Protein AF-A0A662GNW9-F1 (afdb_monomer)

Solvent-accessible surface area (backbone atoms only — not comparable to full-atom values): 4812 Å² total; per-residue (Å²): 119,46,53,42,69,88,67,77,39,60,60,74,48,46,17,55,59,34,32,60,46,34,76,72,78,46,92,36,64,46,30,38,51,58,80,76,54,88,44,60,67,54,45,35,47,32,52,49,36,22,44,77,34,57,25,80,42,76,42,83,44,59,85,76,57,89,46,77,65,54,58,57,40,52,55,51,34,55,57,65,62,73,75,115

Foldseek 3Di:
DDDQVVVVHQLLCLLVVLLVVVVVVDAAAREDECLPQPDLVSLLVSQVSNVVSRHPYYHYDDVPRPDPVSVVSVVVSVVVVVPD

Secondary structure (DSSP, 8-state):
-B-TGGGT--TTHHHHHHHHHHTTT---EEEEEGGG--SHHHHHHHHHHHHHTT-SEEEEE-SS-SSTHHHHHHHHHHHHHTT-

Nearest PDB structures (foldseek):
  3q2d-assembly2_B  TM=6.081E-01  e=1.549E-01  Escherichia coli
  8for-assembly5_E  TM=6.040E-01  e=2.130E-01  Escherichia coli
  3nq2-assembly1_A  TM=6.006E-01  e=2.578E-01  Escherichia coli
  6z9h-assembly2_B  TM=6.087E-01  e=3.121E-01  Escherichia coli
  1p1x-assembly2_B  TM=6.081E-01  e=4.575E-01  Escherichia coli K-12

pLDDT: mean 94.1, std 7.79, range [44.5, 98.0]

Structure (mmCIF, N/CA/C/O backbone):
data_AF-A0A662GNW9-F1
#
_entry.id   AF-A0A662GNW9-F1
#
loop_
_a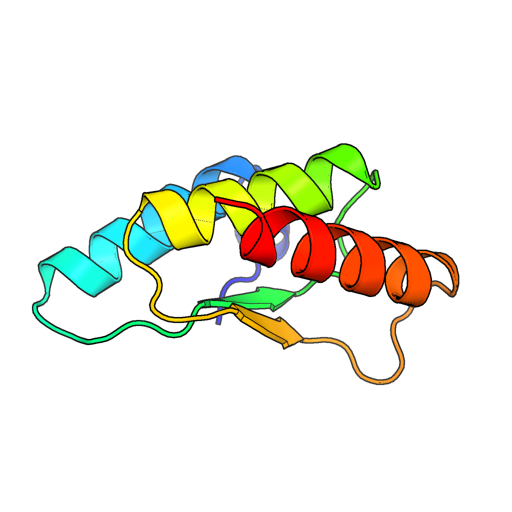tom_site.group_PDB
_atom_site.id
_atom_site.type_symbol
_atom_site.label_atom_id
_atom_site.label_alt_id
_atom_site.label_comp_id
_atom_site.label_asym_id
_atom_site.label_entity_id
_atom_site.label_seq_id
_atom_site.pdbx_PDB_ins_code
_atom_site.Cartn_x
_atom_site.Cartn_y
_atom_site.Cartn_z
_atom_site.occupancy
_atom_site.B_iso_or_equiv
_atom_site.auth_seq_id
_atom_site.auth_comp_id
_atom_site.auth_asym_id
_atom_site.auth_atom_id
_atom_site.pdbx_PDB_model_num
ATOM 1 N N . MET A 1 1 ? -7.670 -7.255 0.321 1.00 91.50 1 MET A N 1
ATOM 2 C CA . MET A 1 1 ? -6.681 -7.397 -0.768 1.00 91.50 1 MET A CA 1
ATOM 3 C C . MET A 1 1 ? -6.945 -6.325 -1.805 1.00 91.50 1 MET A C 1
ATOM 5 O O . MET A 1 1 ? -8.104 -6.109 -2.136 1.00 91.50 1 MET A O 1
ATOM 9 N N . ILE A 1 2 ? -5.906 -5.644 -2.274 1.00 95.56 2 ILE A N 1
ATOM 10 C CA . ILE A 1 2 ? -5.981 -4.482 -3.154 1.00 95.56 2 ILE A CA 1
ATOM 11 C C . ILE A 1 2 ? -5.166 -4.794 -4.411 1.00 95.56 2 ILE A C 1
ATOM 13 O O . ILE A 1 2 ? -3.959 -5.033 -4.345 1.00 95.56 2 ILE A O 1
ATOM 17 N N . TYR A 1 3 ? -5.858 -4.799 -5.550 1.00 94.38 3 TYR A N 1
ATOM 18 C CA . TYR A 1 3 ? -5.329 -5.123 -6.874 1.00 94.38 3 TYR A CA 1
ATOM 19 C C . TYR A 1 3 ? -5.560 -3.932 -7.811 1.00 94.38 3 TYR A C 1
ATOM 21 O O . TYR A 1 3 ? -6.387 -4.008 -8.714 1.00 94.38 3 TYR A O 1
ATOM 29 N N . HIS A 1 4 ? -4.908 -2.796 -7.536 1.00 94.75 4 HIS A N 1
ATOM 30 C CA . HIS A 1 4 ? -5.251 -1.514 -8.172 1.00 94.75 4 HIS A CA 1
ATOM 31 C C . HIS A 1 4 ? -5.314 -1.610 -9.710 1.00 94.75 4 HIS A C 1
ATOM 33 O O . HIS A 1 4 ? -6.296 -1.166 -10.299 1.00 94.75 4 HIS A O 1
ATOM 39 N N . GLU A 1 5 ? -4.352 -2.294 -10.340 1.00 95.12 5 GLU A N 1
ATOM 40 C CA . GLU A 1 5 ? -4.290 -2.437 -11.799 1.00 95.12 5 GLU A CA 1
ATOM 41 C C . GLU A 1 5 ? -5.459 -3.264 -12.363 1.00 95.12 5 GLU A C 1
ATOM 43 O O . GLU A 1 5 ? -6.065 -2.872 -13.357 1.00 95.12 5 GLU A O 1
ATOM 48 N N . TYR A 1 6 ? -5.860 -4.356 -11.693 1.00 95.38 6 TYR A N 1
ATOM 49 C CA . TYR A 1 6 ? -7.034 -5.151 -12.096 1.00 95.38 6 TYR A CA 1
ATOM 50 C C . TYR A 1 6 ? -8.350 -4.382 -11.972 1.00 95.38 6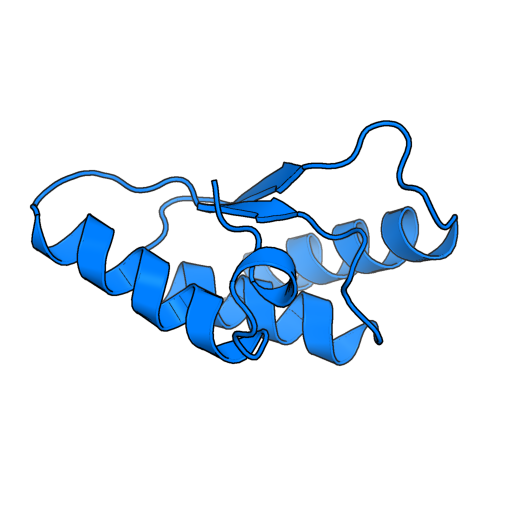 TYR A C 1
ATOM 52 O O . TYR A 1 6 ? -9.327 -4.725 -12.634 1.00 95.38 6 TYR A O 1
ATOM 60 N N . TYR A 1 7 ? -8.376 -3.332 -11.154 1.00 95.44 7 TYR A N 1
ATOM 61 C CA . TYR A 1 7 ? -9.520 -2.436 -11.023 1.00 95.44 7 TYR A CA 1
ATOM 62 C C . TYR A 1 7 ? -9.389 -1.163 -11.866 1.00 95.44 7 TYR A C 1
ATOM 64 O O . TYR A 1 7 ? -10.211 -0.259 -11.711 1.00 95.44 7 TYR A O 1
ATOM 72 N N . ALA A 1 8 ? -8.375 -1.071 -12.736 1.00 96.31 8 ALA A N 1
ATOM 73 C CA . ALA A 1 8 ? -8.060 0.125 -13.518 1.00 96.31 8 ALA A CA 1
ATOM 74 C C . ALA A 1 8 ? -7.948 1.393 -12.646 1.00 96.31 8 ALA A C 1
ATOM 76 O O . ALA A 1 8 ? -8.405 2.479 -13.011 1.00 96.31 8 ALA A O 1
ATOM 77 N N . ARG A 1 9 ? -7.363 1.246 -11.451 1.00 97.69 9 ARG A N 1
ATOM 78 C CA . ARG A 1 9 ? -7.135 2.329 -10.493 1.00 97.69 9 ARG A CA 1
ATOM 79 C C . ARG A 1 9 ? -5.644 2.666 -10.401 1.00 97.69 9 ARG A C 1
ATOM 81 O O . ARG A 1 9 ? -4.814 1.756 -10.441 1.00 97.69 9 ARG A O 1
ATOM 88 N N . PRO A 1 10 ? -5.293 3.955 -10.229 1.00 96.62 10 PRO A N 1
ATOM 89 C CA . PRO A 1 10 ? -3.916 4.337 -9.938 1.00 96.62 10 PRO A CA 1
ATOM 90 C C . PRO A 1 10 ? -3.487 3.778 -8.576 1.00 96.62 10 PRO A C 1
ATOM 92 O O . PRO A 1 10 ? -4.324 3.545 -7.705 1.00 96.62 10 PRO A O 1
ATOM 95 N N . SER A 1 11 ? -2.187 3.620 -8.353 1.00 96.31 11 SER A N 1
ATOM 96 C CA . SER A 1 11 ? -1.634 3.167 -7.068 1.00 96.31 11 SER A CA 1
ATOM 97 C C . SER A 1 11 ? -2.039 4.049 -5.879 1.00 96.31 11 SER A C 1
ATOM 99 O O . SER A 1 11 ? -2.319 3.526 -4.803 1.00 96.31 11 SER A O 1
ATOM 101 N N . SER A 1 12 ? -2.218 5.359 -6.078 1.00 95.25 12 SER A N 1
ATOM 102 C CA . SER A 1 12 ? -2.736 6.283 -5.050 1.00 95.25 12 SER A CA 1
ATOM 103 C C . SER A 1 12 ? -4.139 5.927 -4.530 1.00 95.25 12 SER A C 1
ATOM 105 O O . SER A 1 12 ? -4.516 6.309 -3.422 1.00 95.25 12 SER A O 1
ATOM 107 N N . TRP A 1 13 ? -4.923 5.145 -5.281 1.00 97.81 13 TRP A N 1
ATOM 108 C CA . TRP A 1 13 ? -6.221 4.640 -4.820 1.00 97.81 13 TRP A CA 1
ATOM 109 C C . TRP A 1 13 ? -6.098 3.652 -3.647 1.00 97.81 13 TRP A C 1
ATOM 111 O O . TRP A 1 13 ? -7.063 3.460 -2.909 1.00 97.81 13 TRP A O 1
ATOM 121 N N . ILE A 1 14 ? -4.922 3.053 -3.422 1.00 97.75 14 ILE A N 1
ATOM 122 C CA . ILE A 1 14 ? -4.676 2.137 -2.297 1.00 97.75 14 ILE A CA 1
ATOM 123 C C . ILE A 1 14 ? -5.026 2.805 -0.959 1.00 97.75 14 ILE A C 1
ATOM 125 O O . ILE A 1 14 ? -5.721 2.198 -0.143 1.00 97.75 14 ILE A O 1
ATOM 129 N N . GLY A 1 15 ? -4.615 4.063 -0.755 1.00 97.38 15 GLY A N 1
ATOM 130 C CA . GLY A 1 15 ? -4.946 4.821 0.456 1.00 97.38 15 GLY A CA 1
ATOM 131 C C . GLY A 1 15 ? -6.455 5.020 0.632 1.00 97.38 15 GLY A C 1
ATOM 132 O O . GLY A 1 15 ? -6.988 4.795 1.718 1.00 97.38 15 GLY A O 1
ATOM 133 N N . GLN A 1 16 ? -7.171 5.350 -0.449 1.00 97.50 16 GLN A N 1
ATOM 134 C CA . GLN A 1 16 ? -8.631 5.481 -0.424 1.00 97.50 16 GLN A CA 1
ATOM 135 C C . GLN A 1 16 ? -9.310 4.157 -0.044 1.00 97.50 16 GLN A C 1
ATOM 137 O O . GLN A 1 16 ? -10.169 4.141 0.838 1.00 97.50 16 GLN A O 1
ATOM 142 N N . ALA A 1 17 ? -8.901 3.046 -0.661 1.00 96.50 17 ALA A N 1
ATOM 143 C CA . ALA A 1 17 ? -9.457 1.726 -0.375 1.00 96.50 17 ALA A CA 1
ATOM 144 C C . ALA A 1 17 ? -9.244 1.314 1.094 1.00 96.50 17 ALA A C 1
ATOM 146 O O . ALA A 1 17 ? -10.133 0.729 1.716 1.00 96.50 17 ALA A O 1
ATOM 147 N N . VAL A 1 18 ? -8.086 1.653 1.674 1.00 97.81 18 VAL A N 1
ATOM 148 C CA . VAL A 1 18 ? -7.832 1.463 3.110 1.00 97.81 18 VAL A CA 1
ATOM 149 C C . VAL A 1 18 ? -8.777 2.317 3.945 1.00 97.81 18 VAL A C 1
ATOM 151 O O . VAL A 1 18 ? -9.436 1.784 4.839 1.00 97.81 18 VAL A O 1
ATOM 154 N N . ARG A 1 19 ? -8.880 3.618 3.646 1.00 97.38 19 ARG A N 1
ATOM 155 C CA . ARG A 1 19 ? -9.718 4.556 4.403 1.00 97.38 19 ARG A CA 1
ATOM 156 C C . ARG A 1 19 ? -11.178 4.118 4.437 1.00 97.38 19 ARG A C 1
ATOM 158 O O . ARG A 1 19 ? -11.805 4.165 5.491 1.00 97.38 19 ARG A O 1
ATOM 165 N N . GLU A 1 20 ? -11.712 3.659 3.308 1.00 95.81 20 GLU A N 1
ATOM 166 C CA . GLU A 1 20 ? -13.075 3.122 3.216 1.00 95.81 20 GLU A CA 1
ATOM 167 C C . GLU A 1 20 ? -13.282 1.912 4.137 1.00 95.81 20 GLU A C 1
ATOM 169 O O . GLU A 1 20 ? -14.332 1.790 4.770 1.00 95.81 20 GLU A O 1
ATOM 174 N N . GLY A 1 21 ? -12.277 1.040 4.260 1.00 94.56 21 GLY A N 1
ATOM 175 C CA . GLY A 1 21 ? -12.288 -0.067 5.215 1.00 94.56 21 GLY A CA 1
ATOM 176 C C . GLY A 1 21 ? -12.237 0.412 6.667 1.00 94.56 21 GLY A C 1
ATOM 177 O O . GLY A 1 21 ? -13.058 -0.005 7.479 1.00 94.56 21 GLY A O 1
ATOM 178 N N . VAL A 1 22 ? -11.325 1.332 6.989 1.00 96.38 22 VAL A N 1
ATOM 179 C CA . VAL A 1 22 ? -11.164 1.890 8.344 1.00 96.38 22 VAL A CA 1
ATOM 180 C C . VAL A 1 22 ? -12.441 2.591 8.822 1.00 96.38 22 VAL A C 1
ATOM 182 O O . VAL A 1 22 ? -12.858 2.394 9.961 1.00 96.38 22 VAL A O 1
ATOM 185 N N . LEU A 1 23 ? -13.124 3.341 7.948 1.00 96.38 23 LEU A N 1
ATOM 186 C CA . LEU A 1 23 ? -14.386 4.030 8.262 1.00 96.38 23 LEU A CA 1
ATOM 187 C C . LEU A 1 23 ? -15.547 3.081 8.599 1.00 96.38 23 LEU A C 1
ATOM 189 O O . LEU A 1 23 ? -16.546 3.520 9.165 1.00 96.38 23 LEU A O 1
ATOM 193 N N . ARG A 1 24 ? -15.419 1.780 8.312 1.00 94.88 24 ARG A N 1
ATOM 194 C CA . ARG A 1 24 ? -16.367 0.749 8.771 1.00 94.88 24 ARG A CA 1
ATOM 195 C C . ARG A 1 24 ? -16.095 0.270 10.202 1.00 94.88 24 ARG A C 1
ATOM 197 O O . ARG A 1 24 ? -16.754 -0.658 10.660 1.00 94.88 24 ARG A O 1
ATOM 204 N N . GLY A 1 25 ? -15.127 0.868 10.897 1.00 93.81 25 GLY A N 1
ATOM 205 C CA . GLY A 1 25 ? -14.773 0.531 12.276 1.00 93.81 25 GLY A CA 1
ATOM 206 C C . GLY A 1 25 ? -13.944 -0.746 12.415 1.00 93.81 25 GLY A C 1
ATOM 207 O O . GLY A 1 25 ? -13.862 -1.302 13.507 1.00 93.81 25 GLY A O 1
ATOM 208 N N . VAL A 1 26 ? -13.332 -1.233 11.328 1.00 92.38 26 VAL A N 1
ATOM 209 C CA . VAL A 1 26 ? -12.490 -2.438 11.347 1.00 92.38 26 VAL A CA 1
ATOM 210 C C . VAL A 1 26 ? -11.007 -2.085 11.283 1.00 92.38 26 VAL A C 1
ATOM 212 O O . VAL A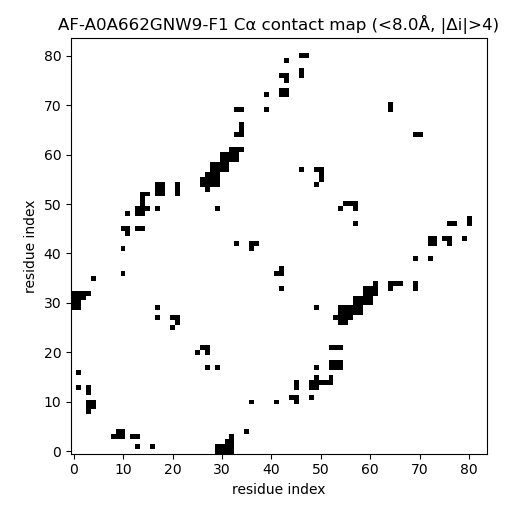 1 26 ? -10.596 -1.145 10.605 1.00 92.38 26 VAL A O 1
ATOM 215 N N . LYS A 1 27 ? -10.178 -2.881 11.962 1.00 94.81 27 LYS A N 1
ATOM 216 C CA . LYS A 1 27 ? -8.720 -2.790 11.852 1.00 94.81 27 LYS A CA 1
ATOM 217 C C . LYS A 1 27 ? -8.277 -3.387 10.514 1.00 94.81 27 LYS A C 1
ATOM 219 O O . LYS A 1 27 ? -8.438 -4.585 10.287 1.00 94.81 27 LYS A O 1
ATOM 224 N N . VAL A 1 28 ? -7.725 -2.559 9.631 1.00 96.50 28 VAL A N 1
ATOM 225 C CA . VAL A 1 28 ? -7.334 -2.969 8.273 1.00 96.50 28 VAL A CA 1
ATOM 226 C C . VAL A 1 28 ? -5.839 -3.276 8.210 1.00 96.50 28 VAL A C 1
ATOM 228 O O . VAL A 1 28 ? -5.015 -2.405 8.464 1.00 96.50 28 VAL A O 1
ATOM 231 N N . CYS A 1 29 ? -5.479 -4.492 7.797 1.00 96.75 29 CYS A N 1
ATOM 232 C CA . CYS A 1 29 ? -4.150 -4.789 7.257 1.00 96.75 29 CYS A CA 1
ATOM 233 C C . CYS A 1 29 ? -4.226 -4.730 5.724 1.00 96.75 29 CYS A C 1
ATOM 235 O O . CYS A 1 29 ? -4.998 -5.470 5.105 1.00 96.75 29 CYS A O 1
ATOM 237 N N . ALA A 1 30 ? -3.470 -3.824 5.103 1.00 97.50 30 ALA A N 1
ATOM 238 C CA . ALA A 1 30 ? -3.535 -3.584 3.668 1.00 97.50 30 ALA A CA 1
ATOM 239 C C . ALA A 1 30 ? -2.781 -4.682 2.906 1.00 97.50 30 ALA A C 1
ATOM 241 O O . ALA A 1 30 ? -1.557 -4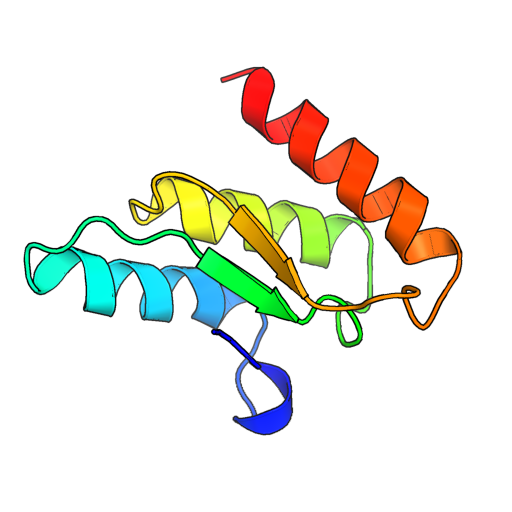.666 2.810 1.00 97.50 30 ALA A O 1
ATOM 242 N N . GLY A 1 31 ? -3.513 -5.653 2.358 1.00 97.06 31 GLY A N 1
ATOM 243 C CA . GLY A 1 31 ? -2.955 -6.627 1.419 1.00 97.06 31 GLY A CA 1
ATOM 244 C C . GLY A 1 31 ? -2.773 -6.008 0.035 1.00 97.06 31 GLY A C 1
ATOM 245 O O . GLY A 1 31 ? -3.788 -5.738 -0.602 1.00 97.06 31 GLY A O 1
ATOM 246 N N . ILE A 1 32 ? -1.542 -5.796 -0.434 1.00 96.94 32 ILE A N 1
ATOM 247 C CA . ILE A 1 32 ? -1.227 -5.085 -1.689 1.00 96.94 32 ILE A CA 1
ATOM 248 C C . ILE A 1 32 ? -0.531 -6.033 -2.672 1.00 96.94 32 ILE A C 1
ATOM 250 O O . ILE A 1 32 ? 0.503 -6.618 -2.346 1.00 96.94 32 ILE A O 1
ATOM 254 N N . LEU A 1 33 ? -1.065 -6.158 -3.892 1.00 96.19 33 LEU A N 1
ATOM 255 C CA . LEU A 1 33 ? -0.372 -6.837 -4.991 1.00 96.19 33 LEU A CA 1
ATOM 256 C C . LEU A 1 33 ? 0.719 -5.933 -5.574 1.00 96.19 33 LEU A C 1
ATOM 258 O O . LEU A 1 33 ? 0.426 -4.974 -6.280 1.00 96.19 33 LEU A O 1
ATOM 262 N N . VAL A 1 34 ? 1.981 -6.264 -5.298 1.00 95.94 34 VAL A N 1
ATOM 263 C CA . VAL A 1 34 ? 3.142 -5.447 -5.705 1.00 95.94 34 VAL A CA 1
ATOM 264 C C . VAL A 1 34 ? 3.611 -5.705 -7.137 1.00 95.94 34 VAL A C 1
ATOM 266 O O . VAL A 1 34 ? 4.411 -4.941 -7.669 1.00 95.94 34 VAL A O 1
ATOM 269 N N . GLY A 1 35 ? 3.104 -6.759 -7.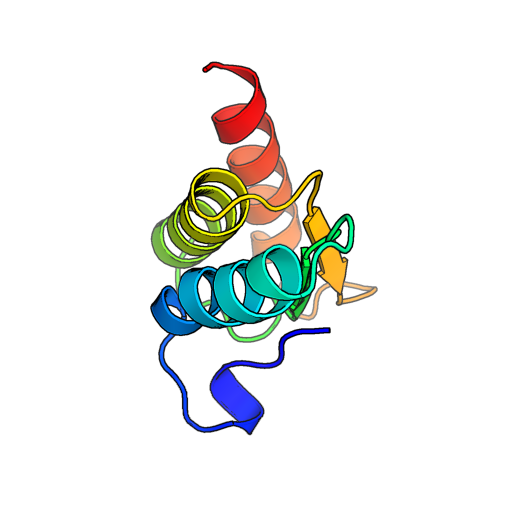784 1.00 95.19 35 GLY A N 1
ATOM 270 C CA . GLY A 1 35 ? 3.527 -7.164 -9.129 1.00 95.19 35 GLY A CA 1
ATOM 271 C C . GLY A 1 35 ? 3.351 -6.084 -10.202 1.00 95.19 35 GLY A C 1
ATOM 272 O O . GLY A 1 35 ? 4.103 -6.082 -11.172 1.00 95.19 35 GLY A O 1
ATOM 273 N N . PHE A 1 36 ? 2.421 -5.146 -9.996 1.00 93.75 36 PHE A N 1
ATOM 274 C CA . PHE A 1 36 ? 2.100 -4.068 -10.936 1.00 93.75 36 PHE A CA 1
ATOM 275 C C . PHE A 1 36 ? 2.771 -2.721 -10.628 1.00 93.75 36 PHE A C 1
ATOM 277 O O . PHE A 1 36 ? 2.632 -1.793 -11.419 1.00 93.75 36 PHE A O 1
ATOM 284 N N . MET A 1 37 ? 3.522 -2.604 -9.527 1.00 95.69 37 MET A N 1
ATOM 285 C CA . MET A 1 37 ? 4.221 -1.360 -9.174 1.00 95.69 37 MET A CA 1
ATOM 286 C C . MET A 1 37 ? 5.313 -1.054 -10.196 1.00 95.69 37 MET A C 1
ATOM 288 O O . MET A 1 37 ? 6.166 -1.893 -10.446 1.00 95.69 37 MET A O 1
ATOM 292 N N . ARG A 1 38 ? 5.344 0.132 -10.787 1.00 95.62 38 ARG A N 1
ATOM 293 C CA . ARG A 1 38 ? 6.230 0.445 -11.919 1.00 95.62 38 ARG A CA 1
ATOM 294 C C . ARG A 1 38 ? 7.567 1.032 -11.482 1.00 95.62 38 ARG A C 1
ATOM 296 O O . ARG A 1 38 ? 8.539 0.912 -12.221 1.00 95.62 38 ARG A O 1
ATOM 303 N N . SER A 1 39 ? 7.638 1.615 -10.287 1.00 97.50 39 SER A N 1
ATOM 304 C CA . SER A 1 39 ? 8.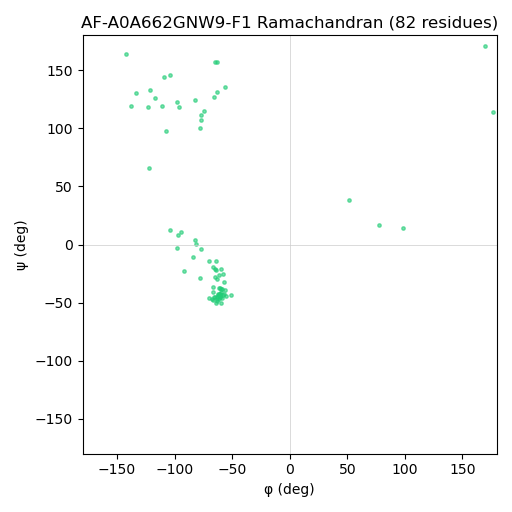882 2.127 -9.705 1.00 97.50 39 SER A CA 1
ATOM 305 C C . SER A 1 39 ? 8.971 1.892 -8.195 1.00 97.50 39 SER A C 1
ATOM 307 O O . SER A 1 39 ? 7.964 1.623 -7.530 1.00 97.50 39 SER A O 1
ATOM 309 N N . GLU A 1 40 ? 10.183 2.018 -7.650 1.00 97.62 40 GLU A N 1
ATOM 310 C CA . GLU A 1 40 ? 10.435 1.969 -6.207 1.00 97.62 40 GLU A CA 1
ATOM 311 C C . GLU A 1 40 ? 9.627 3.049 -5.470 1.00 97.62 40 GLU A C 1
ATOM 313 O O . GLU A 1 40 ? 8.982 2.772 -4.458 1.00 97.62 40 GLU A O 1
ATOM 318 N N . GLU A 1 41 ? 9.591 4.269 -6.013 1.00 97.75 41 GLU A N 1
ATOM 319 C CA . GLU A 1 41 ? 8.873 5.402 -5.427 1.00 97.75 41 GLU A CA 1
ATOM 320 C C . GLU A 1 41 ? 7.359 5.190 -5.450 1.00 97.75 41 GLU A C 1
ATOM 322 O O . GLU A 1 41 ? 6.669 5.607 -4.522 1.00 97.75 41 GLU A O 1
ATOM 327 N N . GLU A 1 42 ? 6.818 4.560 -6.496 1.00 97.56 42 GLU A N 1
ATOM 328 C CA . GLU A 1 42 ? 5.399 4.202 -6.548 1.00 97.56 42 GLU A CA 1
ATOM 329 C C . GLU A 1 42 ? 5.031 3.208 -5.443 1.00 97.56 42 GLU A C 1
ATOM 331 O O . GLU A 1 42 ? 4.037 3.406 -4.739 1.00 97.56 42 GLU A O 1
ATOM 336 N N . LEU A 1 43 ? 5.852 2.175 -5.252 1.00 97.25 43 LEU A N 1
ATOM 337 C CA . LEU A 1 43 ? 5.652 1.181 -4.202 1.00 97.25 43 LEU A CA 1
ATOM 338 C C . LEU A 1 43 ? 5.743 1.829 -2.815 1.00 97.25 43 LEU A C 1
ATOM 340 O O . LEU A 1 43 ? 4.845 1.647 -1.990 1.00 97.25 43 LEU A O 1
ATOM 344 N N . ALA A 1 44 ? 6.788 2.624 -2.576 1.00 97.75 44 ALA A N 1
ATOM 345 C CA . ALA A 1 44 ? 6.995 3.317 -1.309 1.00 97.75 44 ALA A CA 1
ATOM 346 C C . ALA A 1 44 ? 5.843 4.282 -0.987 1.00 97.75 44 ALA A C 1
ATOM 348 O O . ALA A 1 44 ? 5.310 4.249 0.124 1.00 97.75 44 ALA A O 1
ATOM 349 N N . ARG A 1 45 ? 5.395 5.083 -1.966 1.00 97.62 45 ARG A N 1
ATOM 350 C CA . ARG A 1 45 ? 4.229 5.966 -1.803 1.00 97.62 45 ARG A CA 1
ATOM 351 C C . ARG A 1 45 ? 2.953 5.184 -1.525 1.00 97.62 45 ARG A C 1
ATOM 353 O O . ARG A 1 45 ? 2.233 5.542 -0.609 1.00 97.62 45 ARG A O 1
ATOM 360 N N . SER A 1 46 ? 2.709 4.081 -2.230 1.00 97.69 46 SER A N 1
ATOM 361 C CA . SER A 1 46 ? 1.531 3.230 -2.000 1.00 97.69 46 SER A CA 1
ATOM 362 C C . SER A 1 46 ? 1.468 2.684 -0.573 1.00 97.69 46 SER A C 1
ATOM 364 O O . SER A 1 46 ? 0.396 2.582 0.025 1.00 97.69 46 SER A O 1
ATOM 366 N N . PHE A 1 47 ? 2.626 2.318 -0.022 1.00 97.81 47 PHE A N 1
ATOM 367 C CA .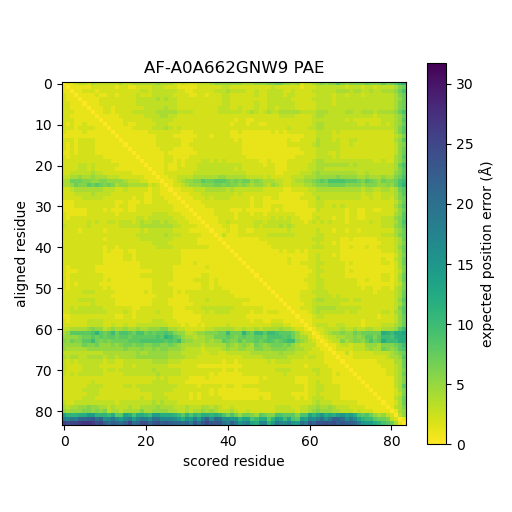 PHE A 1 47 ? 2.743 1.827 1.346 1.00 97.81 47 PHE A CA 1
ATOM 368 C C . PHE A 1 47 ? 2.501 2.956 2.354 1.00 97.81 47 PHE A C 1
ATOM 370 O O . PHE A 1 47 ? 1.717 2.790 3.291 1.00 97.81 47 PHE A O 1
ATOM 377 N N . ALA A 1 48 ? 3.119 4.117 2.131 1.00 97.56 48 ALA A N 1
ATOM 378 C CA . ALA A 1 48 ? 2.906 5.306 2.949 1.00 97.56 48 ALA A CA 1
ATOM 379 C C . ALA A 1 48 ? 1.440 5.772 2.919 1.00 97.56 48 ALA A C 1
ATOM 381 O O . ALA A 1 48 ? 0.873 6.061 3.972 1.00 97.56 48 ALA A O 1
ATOM 382 N N . ASP A 1 49 ? 0.800 5.772 1.749 1.00 97.69 49 ASP A N 1
ATOM 383 C CA . ASP A 1 49 ? -0.612 6.111 1.571 1.00 97.69 49 ASP A CA 1
ATOM 384 C C . ASP A 1 49 ? -1.514 5.147 2.344 1.00 97.69 49 ASP A C 1
ATOM 386 O O . ASP A 1 49 ? -2.443 5.588 3.022 1.00 97.69 49 ASP A O 1
ATOM 390 N N . ALA A 1 50 ? -1.238 3.840 2.300 1.00 98.00 50 ALA A N 1
ATOM 391 C CA . ALA A 1 50 ? -1.989 2.853 3.073 1.00 98.00 50 ALA A CA 1
ATOM 392 C C . ALA A 1 50 ? -1.909 3.134 4.584 1.00 98.00 50 ALA A C 1
ATOM 394 O O . ALA A 1 50 ? -2.939 3.208 5.255 1.00 98.00 50 ALA A O 1
ATOM 395 N N . VAL A 1 51 ? -0.701 3.325 5.122 1.00 97.44 51 VAL A N 1
ATOM 396 C CA . VAL A 1 51 ? -0.493 3.587 6.558 1.00 97.44 51 VAL A CA 1
ATOM 397 C C . VAL A 1 51 ? -1.106 4.926 6.972 1.00 97.44 51 VAL A C 1
ATOM 399 O O . VAL A 1 51 ? -1.846 4.982 7.952 1.00 97.44 51 VAL A O 1
ATOM 402 N N . SER A 1 52 ? -0.897 5.982 6.182 1.00 97.12 52 SER A N 1
ATOM 403 C CA . SER A 1 52 ? -1.426 7.329 6.456 1.00 97.12 52 SER A CA 1
ATOM 404 C C . SER A 1 52 ? -2.957 7.386 6.424 1.00 97.12 52 SER A C 1
ATOM 406 O O . SER A 1 52 ? -3.560 8.269 7.028 1.00 97.12 52 SER A O 1
ATOM 408 N N . ASN A 1 53 ? -3.602 6.428 5.749 1.00 97.75 53 ASN A N 1
ATOM 409 C CA . ASN A 1 53 ? -5.057 6.268 5.722 1.00 97.75 53 ASN A CA 1
ATOM 410 C C . ASN A 1 53 ? -5.593 5.270 6.768 1.00 97.75 53 ASN A C 1
ATOM 412 O O . ASN A 1 53 ? -6.775 4.922 6.739 1.00 97.75 53 ASN A O 1
ATOM 416 N N . GLY A 1 54 ? -4.755 4.838 7.714 1.00 97.19 54 GLY A N 1
ATOM 417 C CA . GLY A 1 54 ? -5.169 4.068 8.887 1.00 97.19 54 GLY A CA 1
ATOM 418 C C . GLY A 1 54 ? -4.978 2.556 8.779 1.00 97.19 54 GLY A C 1
ATOM 419 O O . GLY A 1 54 ? -5.526 1.819 9.603 1.00 97.19 54 GLY A O 1
ATOM 420 N N . ALA A 1 55 ? -4.210 2.060 7.803 1.00 97.56 55 ALA A N 1
ATOM 421 C CA . ALA A 1 55 ? -3.813 0.656 7.814 1.00 97.56 55 ALA A CA 1
ATOM 422 C C . ALA A 1 55 ? -2.941 0.373 9.045 1.00 97.56 55 ALA A C 1
ATOM 424 O O . ALA A 1 55 ? -1.944 1.045 9.289 1.00 97.56 55 ALA A O 1
ATOM 425 N N . SER A 1 56 ? -3.260 -0.686 9.786 1.00 96.44 56 SER A N 1
ATOM 426 C CA . SER A 1 56 ? -2.446 -1.143 10.917 1.00 96.44 56 SER A CA 1
ATOM 427 C C . SER A 1 56 ? -1.182 -1.901 10.501 1.00 96.44 56 SER A C 1
ATOM 429 O O . SER A 1 56 ? -0.434 -2.365 11.355 1.00 96.44 56 SER A O 1
ATOM 431 N N . GLY A 1 57 ? -1.003 -2.127 9.202 1.00 96.25 57 GLY A N 1
ATOM 432 C CA . GLY A 1 57 ? 0.104 -2.880 8.634 1.00 96.25 57 GLY A CA 1
ATOM 433 C C . GLY A 1 57 ? -0.117 -3.162 7.154 1.00 96.25 57 GLY A C 1
ATOM 434 O O . GLY A 1 57 ? -1.203 -2.926 6.615 1.00 96.25 57 GLY A O 1
ATOM 435 N N . ILE A 1 58 ? 0.923 -3.684 6.513 1.00 97.00 58 ILE A N 1
ATOM 436 C CA . ILE A 1 58 ? 0.923 -4.037 5.095 1.00 97.00 58 ILE A CA 1
ATOM 437 C C . ILE A 1 58 ? 1.246 -5.518 4.952 1.00 97.00 58 ILE A C 1
ATOM 439 O O . ILE A 1 58 ? 2.201 -6.020 5.543 1.00 97.00 58 ILE A O 1
ATOM 443 N N . CYS A 1 59 ? 0.455 -6.208 4.137 1.00 95.81 59 CYS A N 1
ATOM 444 C CA . CYS A 1 59 ? 0.707 -7.573 3.706 1.00 95.81 59 CYS A CA 1
ATOM 445 C C . CYS A 1 59 ? 1.058 -7.553 2.215 1.00 95.81 59 CYS A C 1
ATOM 447 O O . CYS A 1 59 ? 0.268 -7.112 1.380 1.00 95.81 59 CYS A O 1
ATOM 449 N N . VAL A 1 60 ? 2.260 -8.009 1.874 1.00 95.12 60 VAL A N 1
ATOM 450 C CA . VAL A 1 60 ? 2.722 -8.043 0.484 1.00 95.12 60 VAL A CA 1
ATOM 451 C C . VAL A 1 60 ? 2.187 -9.289 -0.199 1.00 95.12 60 VAL A C 1
ATOM 453 O O . VAL A 1 60 ? 2.416 -10.406 0.258 1.00 95.12 60 VAL A O 1
ATOM 456 N N . PHE A 1 61 ? 1.494 -9.094 -1.316 1.00 91.31 61 PHE A N 1
ATOM 457 C CA . PHE A 1 61 ? 0.950 -10.178 -2.117 1.00 91.31 61 PHE A CA 1
ATOM 458 C C . PHE A 1 61 ? 1.746 -10.333 -3.412 1.00 91.31 61 PHE A C 1
ATOM 460 O O . PHE A 1 61 ? 1.537 -9.585 -4.362 1.00 91.31 61 PHE A O 1
ATOM 467 N N . ALA A 1 62 ? 2.686 -11.280 -3.406 1.00 82.81 62 ALA A N 1
ATOM 468 C CA . ALA A 1 62 ? 3.321 -11.928 -4.558 1.00 82.81 62 ALA A CA 1
ATOM 469 C C . ALA A 1 62 ? 4.404 -12.886 -4.022 1.00 82.81 62 ALA A C 1
ATOM 471 O O . ALA A 1 62 ? 5.375 -12.418 -3.428 1.00 82.81 62 ALA A O 1
ATOM 472 N N . TYR A 1 63 ? 4.253 -14.205 -4.204 1.00 79.06 63 TYR A N 1
ATOM 473 C CA . TYR A 1 63 ? 5.295 -15.175 -3.839 1.00 79.06 63 TYR A CA 1
ATOM 474 C C . TYR A 1 63 ? 5.468 -16.272 -4.909 1.00 79.06 63 TYR A C 1
ATOM 476 O O . TYR A 1 63 ? 4.515 -17.017 -5.149 1.00 79.06 63 TYR A O 1
ATOM 484 N N . PRO A 1 64 ? 6.666 -16.396 -5.518 1.00 84.12 64 PRO A N 1
ATOM 485 C CA . PRO A 1 64 ? 7.759 -15.418 -5.458 1.00 84.12 64 PRO A CA 1
ATOM 486 C C . PRO A 1 64 ? 7.343 -14.079 -6.108 1.00 84.12 64 PRO A C 1
ATOM 488 O O . PRO A 1 64 ? 6.425 -14.059 -6.933 1.00 84.12 64 PRO A O 1
ATOM 491 N N . PRO A 1 65 ? 7.980 -12.943 -5.763 1.00 88.44 65 PRO A N 1
ATOM 492 C CA . PRO A 1 65 ? 7.786 -11.708 -6.515 1.00 88.44 65 PRO A CA 1
ATOM 493 C C . PRO A 1 65 ? 8.118 -11.923 -8.001 1.00 88.44 65 PRO A C 1
ATOM 495 O O . PRO A 1 65 ? 9.143 -12.530 -8.306 1.00 88.44 65 PRO A O 1
ATOM 498 N N . PRO A 1 66 ? 7.287 -11.428 -8.938 1.00 91.19 66 PRO A N 1
ATOM 499 C CA . PRO A 1 66 ? 7.458 -11.694 -10.370 1.00 91.19 66 PRO A CA 1
ATOM 500 C C . PRO A 1 66 ? 8.679 -10.993 -10.977 1.00 91.19 66 PRO A C 1
ATOM 502 O O . PRO A 1 66 ? 9.069 -11.303 -12.099 1.00 91.19 66 PRO A O 1
ATOM 505 N N . ARG A 1 67 ? 9.260 -10.029 -10.254 1.00 94.12 67 ARG A N 1
ATOM 506 C CA . ARG A 1 67 ? 10.439 -9.266 -10.661 1.00 94.12 67 ARG A CA 1
ATOM 507 C C . ARG A 1 67 ? 11.432 -9.190 -9.493 1.00 94.12 67 ARG A C 1
ATOM 509 O O . ARG A 1 67 ? 10.988 -8.856 -8.390 1.00 94.12 67 ARG A O 1
ATOM 516 N N . PRO A 1 68 ? 12.728 -9.498 -9.686 1.00 93.88 68 PRO A N 1
ATOM 517 C CA . PRO A 1 68 ? 13.715 -9.518 -8.602 1.00 93.88 68 PRO A CA 1
ATOM 518 C C . PRO A 1 68 ? 13.818 -8.200 -7.827 1.00 93.88 68 PRO A C 1
ATOM 520 O O . PRO A 1 68 ? 13.907 -8.214 -6.599 1.00 93.88 68 PRO A O 1
ATOM 523 N N . GLU A 1 69 ? 13.730 -7.063 -8.518 1.00 96.06 69 GLU A N 1
ATOM 524 C CA . GLU A 1 69 ? 13.816 -5.729 -7.918 1.00 96.06 69 GLU A CA 1
ATOM 525 C C . GLU A 1 69 ? 12.699 -5.451 -6.900 1.00 96.06 69 GLU A C 1
ATOM 527 O O . GLU A 1 69 ? 12.905 -4.708 -5.942 1.00 96.06 69 GLU A O 1
ATOM 532 N N . LEU A 1 70 ? 11.541 -6.116 -7.023 1.00 96.31 70 LEU A N 1
ATOM 533 C CA . LEU A 1 70 ? 10.441 -5.973 -6.065 1.00 96.31 70 LEU A CA 1
ATOM 534 C C . LEU A 1 70 ? 10.826 -6.441 -4.660 1.00 96.31 70 LEU A C 1
ATOM 536 O O . LEU A 1 70 ? 10.295 -5.910 -3.687 1.00 96.31 70 LEU A O 1
ATOM 540 N N . VAL A 1 71 ? 11.743 -7.40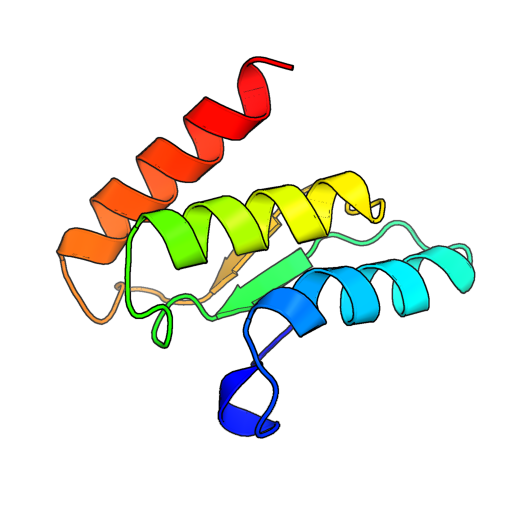5 -4.532 1.00 95.06 71 VAL A N 1
ATOM 541 C CA . VAL A 1 71 ? 12.240 -7.859 -3.223 1.00 95.06 71 VAL A CA 1
ATOM 542 C C . VAL A 1 71 ? 12.954 -6.711 -2.509 1.00 95.06 71 VAL A C 1
ATOM 544 O O . VAL A 1 71 ? 12.686 -6.433 -1.337 1.00 95.06 71 VAL A O 1
ATOM 547 N N . GLU A 1 72 ? 13.835 -6.012 -3.226 1.00 96.00 72 GLU A N 1
ATOM 548 C CA . GLU A 1 72 ? 14.587 -4.879 -2.693 1.00 96.00 72 GLU A CA 1
ATOM 549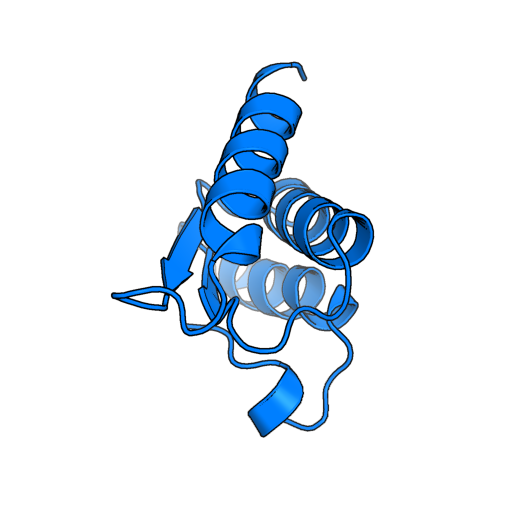 C C . GLU A 1 72 ? 13.663 -3.695 -2.386 1.00 96.00 72 GLU A C 1
ATOM 551 O O . GLU A 1 72 ? 13.729 -3.137 -1.286 1.00 96.00 72 GLU A O 1
ATOM 556 N N . TRP A 1 73 ? 12.765 -3.351 -3.316 1.00 97.25 73 TRP A N 1
ATOM 557 C CA . TRP A 1 73 ? 11.828 -2.235 -3.164 1.00 97.25 73 TRP A CA 1
ATOM 558 C C . TRP A 1 73 ? 10.904 -2.426 -1.962 1.00 97.25 73 TRP A C 1
ATOM 560 O O . TRP A 1 73 ? 10.745 -1.508 -1.160 1.00 97.25 73 TRP A O 1
ATOM 570 N N . VAL A 1 74 ? 10.346 -3.629 -1.779 1.00 95.75 74 VAL A N 1
ATOM 571 C CA . VAL A 1 74 ? 9.527 -3.969 -0.604 1.00 95.75 74 VAL A CA 1
ATOM 572 C C . VAL A 1 74 ? 10.329 -3.797 0.685 1.00 95.75 74 VAL A C 1
ATOM 574 O O . VAL A 1 74 ? 9.845 -3.185 1.638 1.00 95.75 74 VAL A O 1
ATOM 577 N N . GLY A 1 75 ? 11.570 -4.292 0.716 1.00 95.12 75 GLY A N 1
ATOM 578 C CA . GLY A 1 75 ? 12.444 -4.144 1.877 1.00 95.12 75 GLY A CA 1
ATOM 579 C C . GLY A 1 75 ? 12.736 -2.679 2.218 1.00 95.12 75 GLY A C 1
ATOM 580 O O . GLY A 1 75 ? 12.703 -2.303 3.391 1.00 95.12 75 GLY A O 1
ATOM 581 N N . LYS A 1 76 ? 12.996 -1.836 1.209 1.00 96.50 76 LYS A N 1
ATOM 582 C CA . LYS A 1 76 ? 13.200 -0.390 1.394 1.00 96.50 76 LYS A CA 1
ATOM 583 C C . LYS A 1 76 ? 11.930 0.307 1.872 1.00 96.50 76 LYS A C 1
ATOM 585 O O . LYS A 1 76 ? 12.000 1.072 2.829 1.00 96.50 76 LYS A O 1
ATOM 590 N N . ALA A 1 77 ? 10.782 -0.002 1.271 1.00 96.44 77 ALA A N 1
ATOM 591 C CA . ALA A 1 77 ? 9.506 0.591 1.649 1.00 96.44 77 ALA A CA 1
ATOM 592 C C . ALA A 1 77 ? 9.142 0.285 3.108 1.00 96.44 77 ALA A C 1
ATOM 594 O O . ALA A 1 77 ? 8.781 1.198 3.842 1.00 96.44 77 ALA A O 1
ATOM 595 N N . PHE A 1 78 ? 9.327 -0.955 3.575 1.00 95.94 78 PHE A N 1
ATOM 596 C CA . PHE A 1 78 ? 9.118 -1.282 4.990 1.00 95.94 78 PHE A CA 1
ATOM 597 C C . PHE A 1 78 ? 10.068 -0.530 5.927 1.00 95.94 78 PHE A C 1
ATOM 599 O O . PHE A 1 78 ? 9.622 -0.026 6.953 1.00 95.94 78 PHE A O 1
ATOM 606 N N . ARG A 1 79 ? 11.358 -0.405 5.583 1.00 95.69 79 ARG A N 1
ATOM 607 C CA . ARG A 1 79 ? 12.304 0.392 6.388 1.00 95.69 79 ARG A CA 1
ATOM 608 C C . ARG A 1 79 ? 11.909 1.867 6.459 1.00 95.69 79 ARG A C 1
ATOM 610 O O . ARG A 1 79 ? 12.056 2.467 7.516 1.00 95.69 79 ARG A O 1
ATOM 617 N N . GLY A 1 80 ? 11.392 2.425 5.363 1.00 93.19 80 GLY A N 1
ATOM 618 C CA . GLY A 1 80 ? 10.909 3.807 5.307 1.00 93.19 80 GLY A CA 1
ATOM 619 C C . GLY A 1 80 ? 9.696 4.077 6.203 1.00 93.19 80 GLY A C 1
ATOM 620 O O . GLY A 1 80 ? 9.540 5.195 6.678 1.00 93.19 80 GLY A O 1
ATOM 621 N N . LEU A 1 81 ? 8.869 3.063 6.481 1.00 91.06 81 LEU A N 1
ATOM 622 C CA . LEU A 1 81 ? 7.712 3.187 7.377 1.00 91.06 81 LEU A CA 1
ATOM 623 C C . LEU A 1 81 ? 8.086 3.163 8.866 1.00 91.06 81 LEU A C 1
ATOM 625 O O . LEU A 1 81 ? 7.377 3.747 9.676 1.00 91.06 81 LEU A O 1
ATOM 629 N N . SER A 1 82 ? 9.179 2.491 9.236 1.00 73.38 82 SER A N 1
ATOM 630 C CA . SER A 1 82 ? 9.606 2.334 10.637 1.00 73.38 82 SER A CA 1
ATOM 631 C C . SER A 1 82 ? 10.365 3.543 11.205 1.00 73.38 82 SER A C 1
ATOM 633 O O . SER A 1 82 ? 10.821 3.485 12.344 1.00 73.38 82 SER A O 1
ATOM 635 N N . GLY A 1 83 ? 10.559 4.599 10.409 1.00 59.06 83 GLY A N 1
ATOM 636 C CA . GLY A 1 83 ? 11.308 5.806 10.782 1.00 59.06 83 GLY A CA 1
ATOM 637 C C . GLY A 1 83 ? 10.450 7.036 11.102 1.00 59.06 83 GLY A C 1
ATOM 638 O O . GLY A 1 83 ? 11.004 8.132 11.133 1.00 59.06 83 GLY A O 1
ATOM 639 N N . GLY A 1 84 ? 9.133 6.871 11.275 1.00 44.50 84 GLY A N 1
ATOM 640 C CA . GLY A 1 84 ? 8.174 7.939 11.594 1.00 44.50 84 GLY A CA 1
ATOM 641 C C . GLY A 1 84 ? 7.658 7.886 13.023 1.00 44.50 84 GLY A C 1
ATOM 642 O O . GLY A 1 84 ? 7.548 6.764 13.566 1.00 44.50 84 GLY A O 1
#

Mean predicted aligned error: 2.91 Å

Sequence (84 aa):
MIYHEYYARPSSWIGQAVREGVLRGVKVCAGILVGFMRSEEELARSFADAVSNGASGICVFAYPPPRPELVEWVGKAFRGLSGG

Radius of gyration: 11.94 Å; Cα contacts (8 Å, |Δi|>4): 118; chains: 1; bounding box: 31×23×26 Å